Protein AF-A0A5D0Q211-F1 (afdb_monomer_lite)

Foldseek 3Di:
DVVVVQVVCVVQVWNDWPPKKKFWAWPQLVCVQPHPDHDDDTAIWIKIKTFTWGWDDDPPPDDIDTAGMKIWIAGPPPRDTPDMDGHNDGGPCVVGHDIDHD

Structure (mmCIF, N/CA/C/O backbone):
data_AF-A0A5D0Q211-F1
#
_entry.id   AF-A0A5D0Q211-F1
#
loop_
_atom_site.group_PDB
_atom_site.id
_atom_site.type_symbol
_atom_site.label_atom_id
_atom_site.label_alt_id
_atom_site.label_comp_id
_atom_site.label_asym_id
_atom_site.label_entity_id
_atom_site.label_seq_id
_atom_site.pdbx_PDB_ins_code
_atom_site.Cartn_x
_atom_site.Cartn_y
_atom_site.Cartn_z
_atom_site.occupancy
_atom_site.B_iso_or_equiv
_atom_site.auth_seq_id
_atom_site.auth_comp_id
_atom_site.auth_asym_id
_atom_site.auth_atom_id
_atom_site.pdbx_PDB_model_num
ATOM 1 N N . MET A 1 1 ? -11.578 -0.985 -1.260 1.00 70.06 1 MET A N 1
ATOM 2 C CA . MET A 1 1 ? -10.109 -1.159 -1.162 1.00 70.06 1 MET A CA 1
ATOM 3 C C . MET A 1 1 ? -9.510 -1.747 -2.435 1.00 70.06 1 MET A C 1
ATOM 5 O O . MET A 1 1 ? -8.537 -1.197 -2.929 1.00 70.06 1 MET A O 1
ATOM 9 N N . THR A 1 2 ? -10.117 -2.776 -3.033 1.00 77.50 2 THR A N 1
ATOM 10 C CA . THR A 1 2 ? -9.639 -3.419 -4.275 1.00 77.50 2 THR A CA 1
ATOM 11 C C . THR A 1 2 ? -9.506 -2.463 -5.468 1.00 77.50 2 THR A C 1
ATOM 13 O O . THR A 1 2 ? -8.526 -2.543 -6.201 1.00 77.50 2 THR A O 1
ATOM 16 N N . ALA A 1 3 ? -10.420 -1.497 -5.624 1.00 84.62 3 ALA A N 1
ATOM 17 C CA . ALA A 1 3 ? -10.318 -0.468 -6.666 1.00 84.62 3 ALA A CA 1
ATOM 18 C C . ALA A 1 3 ? -9.105 0.467 -6.476 1.00 84.62 3 ALA A C 1
ATOM 20 O O . ALA A 1 3 ? -8.378 0.715 -7.431 1.00 84.62 3 ALA A O 1
ATOM 21 N N . ILE A 1 4 ? -8.845 0.923 -5.242 1.00 86.44 4 ILE A N 1
ATOM 22 C CA . ILE A 1 4 ? -7.691 1.782 -4.912 1.00 86.44 4 ILE A CA 1
ATOM 23 C C . ILE A 1 4 ? -6.382 1.034 -5.181 1.00 86.44 4 ILE A C 1
ATOM 25 O O . ILE A 1 4 ? -5.475 1.585 -5.798 1.00 86.44 4 ILE A O 1
ATOM 29 N N . ALA A 1 5 ? -6.303 -0.233 -4.762 1.00 85.62 5 ALA A N 1
ATOM 30 C CA . ALA A 1 5 ? -5.132 -1.072 -4.991 1.00 85.62 5 ALA A CA 1
ATOM 31 C C . ALA A 1 5 ? -4.834 -1.245 -6.491 1.00 85.62 5 ALA A C 1
ATOM 33 O O . ALA A 1 5 ? -3.697 -1.053 -6.911 1.00 85.62 5 ALA A O 1
ATOM 34 N N . ARG A 1 6 ? -5.856 -1.539 -7.308 1.00 87.88 6 ARG A N 1
ATOM 35 C CA . ARG A 1 6 ? -5.698 -1.677 -8.766 1.00 87.88 6 ARG A CA 1
ATOM 36 C C . ARG A 1 6 ? -5.312 -0.364 -9.440 1.00 87.88 6 ARG A C 1
ATOM 38 O O . ARG A 1 6 ? -4.378 -0.352 -10.228 1.00 87.88 6 ARG A O 1
ATOM 45 N N . GLN A 1 7 ? -5.957 0.742 -9.077 1.00 89.12 7 GLN A N 1
ATOM 46 C CA . GLN A 1 7 ? -5.634 2.056 -9.634 1.00 89.12 7 GLN A CA 1
ATOM 47 C C . GLN A 1 7 ? -4.178 2.459 -9.343 1.00 89.12 7 GLN A C 1
ATOM 49 O O . GLN A 1 7 ? -3.496 3.010 -10.207 1.00 89.12 7 GLN A O 1
ATOM 54 N N . LEU A 1 8 ? -3.683 2.173 -8.134 1.00 88.56 8 LEU A N 1
ATOM 55 C CA . LEU A 1 8 ? -2.285 2.417 -7.779 1.00 88.56 8 LEU A CA 1
ATOM 56 C C . LEU A 1 8 ? -1.323 1.469 -8.496 1.00 88.56 8 LEU A C 1
ATOM 58 O O . LEU A 1 8 ? -0.265 1.928 -8.915 1.00 88.56 8 LEU A O 1
ATOM 62 N N . ALA A 1 9 ? -1.682 0.198 -8.684 1.00 89.62 9 ALA A N 1
ATOM 63 C CA . ALA A 1 9 ? -0.889 -0.734 -9.483 1.00 89.62 9 ALA A CA 1
ATOM 64 C C . ALA A 1 9 ? -0.738 -0.241 -10.933 1.00 89.62 9 ALA A C 1
ATOM 66 O O . ALA A 1 9 ? 0.384 -0.128 -11.428 1.00 89.62 9 ALA A O 1
ATOM 67 N N . GLU A 1 10 ? -1.840 0.171 -11.566 1.00 90.94 10 GLU A N 1
ATOM 68 C CA . GLU A 1 10 ? -1.849 0.688 -12.940 1.00 90.94 10 GLU A CA 1
ATOM 69 C C . GLU A 1 10 ? -0.996 1.956 -13.076 1.00 90.94 10 GLU A C 1
ATOM 71 O O . GLU A 1 10 ? -0.205 2.089 -14.015 1.00 90.94 10 GLU A O 1
ATOM 76 N N . ALA A 1 11 ? -1.082 2.866 -12.098 1.00 89.44 11 ALA A N 1
ATOM 77 C CA . ALA A 1 11 ? -0.229 4.054 -12.036 1.00 89.44 11 ALA A CA 1
ATOM 78 C C . ALA A 1 11 ? 1.275 3.712 -11.968 1.00 89.44 11 ALA A C 1
ATOM 80 O O . ALA A 1 11 ? 2.110 4.526 -12.370 1.00 89.44 11 ALA A O 1
ATOM 81 N N . HIS A 1 12 ? 1.611 2.503 -11.513 1.00 90.38 12 HIS A N 1
ATOM 82 C CA . HIS A 1 12 ? 2.965 1.960 -11.404 1.00 90.38 12 HIS A CA 1
ATOM 83 C C . HIS A 1 12 ? 3.246 0.843 -12.424 1.00 90.38 12 HIS A C 1
ATOM 85 O O . HIS A 1 12 ? 4.074 -0.031 -12.173 1.00 90.38 12 HIS A O 1
ATOM 91 N N . GLN A 1 13 ? 2.587 0.900 -13.589 1.00 89.50 13 GLN A N 1
ATOM 92 C CA . GLN A 1 13 ? 2.804 0.011 -14.742 1.00 89.50 13 GLN A CA 1
ATOM 93 C C . GLN A 1 13 ? 2.476 -1.474 -14.501 1.00 89.50 13 GLN A C 1
ATOM 95 O O . GLN A 1 13 ? 2.841 -2.311 -15.323 1.00 89.50 13 GLN A O 1
ATOM 100 N N . GLU A 1 14 ? 1.750 -1.806 -13.432 1.00 92.94 14 GLU A N 1
ATOM 101 C CA . GLU A 1 14 ? 1.262 -3.161 -13.166 1.00 92.94 14 GLU A CA 1
ATOM 102 C C . GLU A 1 14 ? -0.238 -3.265 -13.489 1.00 92.94 14 GLU A C 1
ATOM 104 O O . GLU A 1 14 ? -1.051 -2.501 -12.975 1.00 92.94 14 GLU A O 1
ATOM 109 N N . GLN A 1 15 ? -0.612 -4.221 -14.340 1.00 89.50 15 GLN A N 1
ATOM 110 C CA . GLN A 1 15 ? -1.986 -4.431 -14.820 1.00 89.50 15 GLN A CA 1
ATOM 111 C C . GLN A 1 15 ? -2.676 -5.635 -14.156 1.00 89.50 15 GLN A C 1
ATOM 113 O O . GLN A 1 15 ? -3.903 -5.673 -14.057 1.00 89.50 15 GLN A O 1
ATOM 118 N N . ASP A 1 16 ? -1.902 -6.614 -13.689 1.00 91.31 16 ASP A N 1
ATOM 119 C CA . ASP A 1 16 ? -2.362 -7.846 -13.049 1.00 91.31 16 ASP A CA 1
ATOM 120 C C . ASP A 1 16 ? -1.622 -8.075 -11.717 1.00 91.31 16 ASP A C 1
ATOM 122 O O . ASP A 1 16 ? -0.864 -9.042 -11.577 1.00 91.31 16 ASP A O 1
ATOM 126 N N . PRO A 1 17 ? -1.819 -7.201 -10.706 1.00 90.69 17 PRO A N 1
ATOM 127 C CA . PRO A 1 17 ? -1.257 -7.442 -9.388 1.00 90.69 17 PRO A CA 1
ATOM 128 C C . PRO A 1 17 ? -1.870 -8.711 -8.784 1.00 90.69 17 PRO A C 1
ATOM 130 O O . PRO A 1 17 ? -3.066 -8.986 -8.904 1.00 90.69 17 PRO A O 1
ATOM 133 N N . ARG A 1 18 ? -1.043 -9.481 -8.085 1.00 92.88 18 ARG A N 1
ATOM 134 C CA . ARG A 1 18 ? -1.375 -10.762 -7.458 1.00 92.88 18 ARG A CA 1
ATOM 135 C C . ARG A 1 18 ? -1.199 -10.687 -5.954 1.00 92.88 18 ARG A C 1
ATOM 137 O O . ARG A 1 18 ? -0.634 -9.736 -5.419 1.00 92.88 18 ARG A O 1
ATOM 144 N N . ASN A 1 19 ? -1.684 -11.721 -5.267 1.00 91.25 19 ASN A N 1
ATOM 145 C CA . ASN A 1 19 ? -1.515 -11.884 -3.823 1.00 91.25 19 ASN A CA 1
ATOM 146 C C . ASN A 1 19 ? -1.930 -10.639 -3.020 1.00 91.25 19 ASN A C 1
ATOM 148 O O . ASN A 1 19 ? -1.276 -10.303 -2.034 1.00 91.25 19 ASN A O 1
ATOM 152 N N . LEU A 1 20 ? -3.012 -9.968 -3.440 1.00 92.94 20 LEU A N 1
ATOM 153 C CA . LEU A 1 20 ? -3.517 -8.787 -2.753 1.00 92.94 20 LEU A CA 1
ATOM 154 C C . LEU A 1 20 ? -4.007 -9.183 -1.363 1.00 92.94 20 LEU A C 1
ATOM 156 O O . LEU A 1 20 ? -4.886 -10.035 -1.207 1.00 92.94 20 LEU A O 1
ATOM 160 N N . ARG A 1 21 ? -3.419 -8.559 -0.350 1.00 93.56 21 ARG A N 1
ATOM 161 C CA . ARG A 1 21 ? -3.777 -8.756 1.051 1.00 93.56 21 ARG A CA 1
ATOM 162 C C . ARG A 1 21 ? -3.866 -7.408 1.729 1.00 93.56 21 ARG A C 1
ATOM 164 O O . ARG A 1 21 ? -3.129 -6.493 1.364 1.00 93.56 21 ARG A O 1
ATOM 171 N N . TYR A 1 22 ? -4.723 -7.304 2.733 1.00 93.00 22 TYR A N 1
ATOM 172 C CA . TYR A 1 22 ? -4.722 -6.167 3.636 1.00 93.00 22 TYR A CA 1
ATOM 173 C C . TYR A 1 22 ? -4.632 -6.580 5.092 1.00 93.00 22 TYR A C 1
ATOM 175 O O . TYR A 1 22 ? -5.027 -7.679 5.473 1.00 93.00 22 TYR A O 1
ATOM 183 N N . ILE A 1 23 ? -4.122 -5.659 5.897 1.00 93.94 23 ILE A N 1
ATOM 184 C CA . ILE A 1 23 ? -4.068 -5.748 7.348 1.00 93.94 23 ILE A CA 1
ATOM 185 C C . ILE A 1 23 ? -4.673 -4.461 7.896 1.00 93.94 23 ILE A C 1
ATOM 187 O O . ILE A 1 23 ? -4.378 -3.368 7.409 1.00 93.94 23 ILE A O 1
ATOM 191 N N . VAL A 1 24 ? -5.535 -4.591 8.898 1.00 93.06 24 VAL A N 1
ATOM 192 C CA . VAL A 1 24 ? -5.986 -3.448 9.696 1.00 93.06 24 VAL A CA 1
ATOM 193 C C . VAL A 1 24 ? -4.932 -3.207 10.764 1.00 93.06 24 VAL A C 1
ATOM 195 O O . VAL A 1 24 ? -4.629 -4.114 11.535 1.00 93.06 24 VAL A O 1
ATOM 198 N N . SER A 1 25 ? -4.360 -2.009 10.792 1.00 93.12 25 SER A N 1
ATOM 199 C CA . SER A 1 25 ? -3.310 -1.651 11.743 1.00 93.12 25 SER A CA 1
ATOM 200 C C . SER A 1 25 ? -3.407 -0.175 12.123 1.00 93.12 25 SER A C 1
ATOM 202 O O . SER A 1 25 ? -4.380 0.509 11.789 1.00 93.12 25 SER A O 1
ATOM 204 N N . THR A 1 26 ? -2.396 0.332 12.817 1.00 90.50 26 THR A N 1
ATOM 205 C CA . THR A 1 26 ? -2.262 1.759 13.106 1.00 90.50 26 THR A CA 1
ATOM 206 C C . THR A 1 26 ? -1.155 2.381 12.262 1.00 90.50 26 THR A C 1
ATOM 208 O O . THR A 1 26 ? -0.218 1.704 11.829 1.00 90.50 26 THR A O 1
ATOM 211 N N . ARG A 1 27 ? -1.255 3.687 11.996 1.00 87.31 27 ARG A N 1
ATOM 212 C CA . ARG A 1 27 ? -0.265 4.422 11.197 1.00 87.31 27 ARG A CA 1
ATOM 213 C C . ARG A 1 27 ? 1.138 4.298 11.789 1.00 87.31 27 ARG A C 1
ATOM 215 O O . ARG A 1 27 ? 2.095 4.171 11.029 1.00 87.31 27 ARG A O 1
ATOM 222 N N . GLN A 1 28 ? 1.266 4.323 13.117 1.00 86.62 28 GLN A N 1
ATOM 223 C CA . GLN A 1 28 ? 2.561 4.205 13.779 1.00 86.62 28 GLN A CA 1
ATOM 224 C C . GLN A 1 28 ? 3.171 2.814 13.595 1.00 86.62 28 GLN A C 1
ATOM 226 O O . GLN A 1 28 ? 4.350 2.725 13.260 1.00 86.62 28 GLN A O 1
ATOM 231 N N . ALA A 1 29 ? 2.382 1.749 13.766 1.00 87.44 29 ALA A N 1
ATOM 232 C CA . ALA A 1 29 ? 2.850 0.381 13.566 1.00 87.44 29 ALA A CA 1
ATOM 233 C C . ALA A 1 29 ? 3.233 0.134 12.099 1.00 87.44 29 ALA A C 1
ATOM 235 O O . ALA A 1 29 ? 4.337 -0.329 11.816 1.00 87.44 29 ALA A O 1
ATOM 236 N N . ALA A 1 30 ? 2.356 0.522 11.167 1.00 87.62 30 ALA A N 1
ATOM 237 C CA . ALA A 1 30 ? 2.584 0.360 9.737 1.00 87.62 30 ALA A CA 1
ATOM 238 C C . ALA A 1 30 ? 3.859 1.077 9.281 1.00 87.62 30 ALA A C 1
ATOM 240 O O . ALA A 1 30 ? 4.700 0.467 8.629 1.00 87.62 30 ALA A O 1
ATOM 241 N N . LEU A 1 31 ? 4.046 2.339 9.684 1.00 83.62 31 LEU A N 1
ATOM 242 C CA . LEU A 1 31 ? 5.256 3.076 9.336 1.00 83.62 31 LEU A CA 1
ATOM 243 C C . LEU A 1 31 ? 6.492 2.482 10.003 1.00 83.62 31 LEU A C 1
ATOM 245 O O . LEU A 1 31 ? 7.478 2.300 9.309 1.00 83.62 31 LEU A O 1
ATOM 249 N N . ALA A 1 32 ? 6.443 2.085 11.278 1.00 80.75 32 ALA A N 1
ATOM 250 C CA . ALA A 1 32 ? 7.585 1.440 11.933 1.00 80.75 32 ALA A CA 1
ATOM 251 C C . ALA A 1 32 ? 8.072 0.175 11.196 1.00 80.75 32 ALA A C 1
ATOM 253 O O . ALA A 1 32 ? 9.273 -0.096 11.193 1.00 80.75 32 ALA A O 1
ATOM 254 N N . ALA A 1 33 ? 7.166 -0.566 10.550 1.00 79.62 33 ALA A N 1
ATOM 255 C CA . ALA A 1 33 ? 7.500 -1.747 9.755 1.00 79.62 33 ALA A CA 1
ATOM 256 C C . ALA A 1 33 ? 8.031 -1.420 8.345 1.00 79.62 33 ALA A C 1
ATOM 258 O O . ALA A 1 33 ? 8.716 -2.246 7.744 1.00 79.62 33 ALA A O 1
ATOM 259 N N . THR A 1 34 ? 7.723 -0.241 7.793 1.00 74.44 34 THR A N 1
ATOM 260 C CA . THR A 1 34 ? 7.961 0.049 6.365 1.00 74.44 34 THR A CA 1
ATOM 261 C C . THR A 1 34 ? 8.911 1.214 6.097 1.00 74.44 34 THR A C 1
ATOM 263 O O . THR A 1 34 ? 9.529 1.253 5.035 1.00 74.44 34 THR A O 1
ATOM 266 N N . THR A 1 35 ? 9.042 2.158 7.030 1.00 67.50 35 THR A N 1
ATOM 267 C CA . THR A 1 35 ? 9.815 3.399 6.886 1.00 67.50 35 THR A CA 1
ATOM 268 C C . THR A 1 35 ? 10.371 3.840 8.251 1.00 67.50 35 THR A C 1
ATOM 270 O O . THR A 1 35 ? 9.643 3.880 9.234 1.00 67.50 35 THR A O 1
ATOM 273 N N . PRO A 1 36 ? 11.624 4.311 8.364 1.00 59.56 36 PRO A N 1
ATOM 274 C CA . PRO A 1 36 ? 12.163 4.838 9.627 1.00 59.56 36 PRO A CA 1
ATOM 275 C C . PRO A 1 36 ? 11.571 6.203 10.065 1.00 59.56 36 PRO A C 1
ATOM 277 O O . PRO A 1 36 ? 12.175 6.913 10.871 1.00 59.56 36 PRO A O 1
ATOM 280 N N . SER A 1 37 ? 10.413 6.614 9.538 1.00 60.41 37 SER A N 1
ATOM 281 C CA . SER A 1 37 ? 9.765 7.882 9.877 1.00 60.41 37 SER A CA 1
ATOM 282 C C . SER A 1 37 ? 8.939 7.738 11.157 1.00 60.41 37 SER A C 1
ATOM 284 O O . SER A 1 37 ? 8.284 6.727 11.397 1.00 60.41 37 SER A O 1
ATOM 286 N N . ARG A 1 38 ? 8.967 8.768 12.012 1.00 61.06 38 ARG A N 1
ATOM 287 C CA . ARG A 1 38 ? 8.081 8.865 13.180 1.00 61.06 38 ARG A CA 1
ATOM 288 C C . ARG A 1 38 ? 6.868 9.716 12.799 1.00 61.06 38 ARG A C 1
ATOM 290 O O . ARG A 1 38 ? 7.036 10.927 12.648 1.00 61.06 38 ARG A O 1
ATOM 297 N N . PRO A 1 39 ? 5.678 9.130 12.605 1.00 65.38 39 PRO A N 1
ATOM 298 C CA . PRO A 1 39 ? 4.492 9.908 12.275 1.00 65.38 39 PRO A CA 1
ATOM 299 C C . PRO A 1 39 ? 4.017 10.759 13.453 1.00 65.38 39 PRO A C 1
ATOM 301 O O . PRO A 1 39 ? 4.244 10.437 14.619 1.00 65.38 39 PRO A O 1
ATOM 304 N N . VAL A 1 40 ? 3.289 11.828 13.128 1.00 62.41 40 VAL A N 1
ATOM 30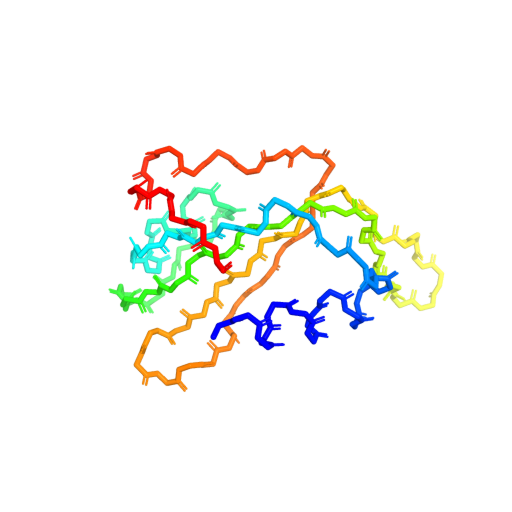5 C CA . VAL A 1 40 ? 2.470 12.569 14.090 1.00 62.41 40 VAL A CA 1
ATOM 306 C C . VAL A 1 40 ? 1.070 11.950 14.065 1.00 62.41 40 VAL A C 1
ATOM 308 O O . VAL A 1 40 ? 0.328 12.129 13.101 1.00 62.41 40 VAL A O 1
ATOM 311 N N . GLY A 1 41 ? 0.725 11.202 15.114 1.00 71.62 41 GLY A N 1
ATOM 312 C CA . GLY A 1 41 ? -0.593 10.585 15.297 1.00 71.62 41 GLY A CA 1
ATOM 313 C C . GLY A 1 41 ? -0.678 9.110 14.890 1.00 71.62 41 GLY A C 1
ATOM 314 O O . GLY A 1 41 ? 0.065 8.635 14.033 1.00 71.62 41 GLY A O 1
ATOM 315 N N . ASP A 1 42 ? -1.625 8.402 15.508 1.00 85.50 42 ASP A N 1
ATOM 316 C CA . ASP A 1 42 ? -1.774 6.942 15.432 1.00 85.50 42 ASP A CA 1
ATOM 317 C C . ASP A 1 42 ? -3.154 6.527 14.891 1.00 85.50 42 ASP A C 1
ATOM 319 O O . ASP A 1 42 ? -3.886 5.738 15.484 1.00 85.50 42 ASP A O 1
ATOM 323 N N . ALA A 1 43 ? -3.561 7.131 13.771 1.00 86.56 43 ALA A N 1
ATOM 324 C CA . ALA A 1 43 ? -4.846 6.816 13.150 1.00 86.56 43 ALA A CA 1
ATOM 325 C C . ALA A 1 43 ? -4.891 5.358 12.663 1.00 86.56 43 ALA A C 1
ATOM 327 O O . ALA A 1 43 ? -3.863 4.775 12.305 1.00 86.56 43 ALA A O 1
ATOM 328 N N . SER A 1 44 ? -6.097 4.791 12.598 1.00 92.56 44 SER A N 1
ATOM 329 C CA . SER A 1 44 ? -6.315 3.482 11.979 1.00 92.56 44 SER A CA 1
ATOM 330 C C . SER A 1 44 ? -6.029 3.542 10.479 1.00 92.56 44 SER A C 1
ATOM 332 O O . SER A 1 44 ? -6.448 4.475 9.791 1.00 92.56 44 SER A O 1
ATOM 334 N N . VAL A 1 45 ? -5.329 2.533 9.967 1.00 93.00 45 VAL A N 1
ATOM 335 C CA . VAL A 1 45 ? -4.975 2.418 8.551 1.00 93.00 45 VAL A CA 1
ATOM 336 C C . VAL A 1 45 ? -5.232 1.008 8.035 1.00 93.00 45 VAL A C 1
ATOM 338 O O . VAL A 1 45 ? -5.109 0.020 8.762 1.00 93.00 45 VAL A O 1
ATOM 341 N N . TYR A 1 46 ? -5.538 0.915 6.748 1.00 93.75 46 TYR A N 1
ATOM 342 C CA . TYR A 1 46 ? -5.429 -0.322 5.992 1.00 93.75 46 TYR A CA 1
ATOM 343 C C . TYR A 1 46 ? -4.054 -0.370 5.334 1.00 93.75 46 TYR A C 1
ATOM 345 O O . TYR A 1 46 ? -3.708 0.510 4.543 1.00 93.75 46 TYR A O 1
ATOM 353 N N . VAL A 1 47 ? -3.281 -1.403 5.651 1.00 93.62 47 VAL A N 1
ATOM 354 C CA . VAL A 1 47 ? -2.011 -1.704 4.989 1.00 93.62 47 VAL A CA 1
ATOM 355 C C . VAL A 1 47 ? -2.293 -2.733 3.915 1.00 93.62 47 VAL A C 1
ATOM 357 O O . VAL A 1 47 ? -2.677 -3.853 4.235 1.00 93.62 47 VAL A O 1
ATOM 360 N N . ILE A 1 48 ? -2.134 -2.363 2.651 1.00 93.94 48 ILE A N 1
ATOM 361 C CA . ILE A 1 48 ? -2.355 -3.250 1.509 1.00 93.94 48 ILE A CA 1
ATOM 362 C C . ILE A 1 48 ? -0.995 -3.662 0.964 1.00 93.94 48 ILE A C 1
ATOM 364 O O . ILE A 1 48 ? -0.186 -2.795 0.658 1.00 93.94 48 ILE A O 1
ATOM 368 N N . GLN A 1 49 ? -0.766 -4.961 0.793 1.00 93.50 49 GLN A N 1
ATOM 369 C CA . GLN A 1 49 ? 0.379 -5.488 0.057 1.00 93.50 49 GLN A CA 1
ATOM 370 C C . GLN A 1 49 ? -0.100 -6.227 -1.185 1.00 93.50 49 GLN A C 1
ATOM 372 O O . GLN A 1 49 ? -1.077 -6.976 -1.148 1.00 93.50 49 GLN A O 1
ATOM 377 N N . MET A 1 50 ? 0.629 -6.039 -2.275 1.00 95.06 50 MET A N 1
ATOM 378 C CA . MET A 1 50 ? 0.417 -6.736 -3.533 1.00 95.06 50 MET A CA 1
ATOM 379 C C . MET A 1 50 ? 1.750 -7.116 -4.166 1.00 95.06 50 MET A C 1
ATOM 381 O O . MET A 1 50 ? 2.785 -6.498 -3.912 1.00 95.06 50 MET A O 1
ATOM 385 N N . GLU A 1 51 ? 1.701 -8.145 -4.998 1.00 95.81 51 GLU A N 1
ATOM 386 C CA . GLU A 1 51 ? 2.830 -8.661 -5.754 1.00 95.81 51 GLU A CA 1
ATOM 387 C C . GLU A 1 51 ? 2.619 -8.407 -7.248 1.00 95.81 51 GLU A C 1
ATOM 389 O O . GLU A 1 51 ? 1.515 -8.565 -7.753 1.00 95.81 51 GLU A O 1
ATOM 394 N N . GLY A 1 52 ? 3.672 -8.038 -7.962 1.00 94.88 52 GLY A N 1
ATOM 395 C CA . GLY A 1 52 ? 3.623 -7.697 -9.376 1.00 94.88 52 GLY A CA 1
ATOM 396 C C . GLY A 1 52 ? 5.001 -7.309 -9.898 1.00 94.88 52 GLY A C 1
ATOM 397 O O . GLY A 1 52 ? 6.023 -7.709 -9.352 1.00 94.88 52 GLY A O 1
ATOM 398 N N . SER A 1 53 ? 5.027 -6.526 -10.960 1.00 94.69 53 SER A N 1
ATOM 399 C CA . SER A 1 53 ? 6.181 -5.889 -11.576 1.00 94.69 53 SER A CA 1
ATOM 400 C C . SER A 1 53 ? 5.922 -4.388 -11.581 1.00 94.69 53 SER A C 1
ATOM 402 O O . SER A 1 53 ? 5.472 -3.817 -12.570 1.00 94.69 53 SER A O 1
ATOM 404 N N . PHE A 1 54 ? 6.182 -3.750 -10.444 1.00 94.12 54 PHE A N 1
ATOM 405 C CA . PHE A 1 54 ? 5.943 -2.324 -10.270 1.00 94.12 54 PHE A CA 1
ATOM 406 C C . PHE A 1 54 ? 7.134 -1.525 -10.790 1.00 94.12 54 PHE A C 1
ATOM 408 O O . PHE A 1 54 ? 8.285 -1.801 -10.438 1.00 94.12 54 PHE A 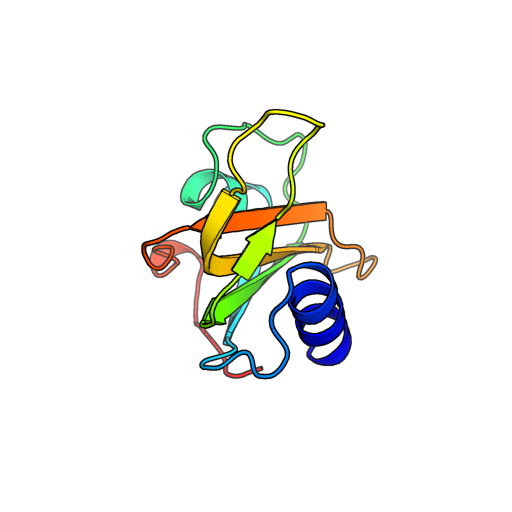O 1
ATOM 415 N N . GLU A 1 55 ? 6.855 -0.499 -11.587 1.00 91.88 55 GLU A N 1
ATOM 416 C CA . GLU A 1 55 ? 7.836 0.477 -12.045 1.00 91.88 55 GLU A CA 1
ATOM 417 C C . GLU A 1 55 ? 7.335 1.897 -11.773 1.00 91.88 55 GLU A C 1
ATOM 419 O O . GLU A 1 55 ? 6.234 2.290 -12.159 1.00 91.88 55 GLU A O 1
ATOM 424 N N . ARG A 1 56 ? 8.195 2.711 -11.162 1.00 87.00 56 ARG A N 1
ATOM 425 C CA . ARG A 1 56 ? 8.012 4.154 -11.060 1.00 87.00 56 ARG A CA 1
ATOM 426 C C . ARG A 1 56 ? 9.108 4.860 -11.833 1.00 87.00 56 ARG A C 1
ATOM 428 O O . ARG A 1 56 ? 10.292 4.754 -11.509 1.00 87.00 56 ARG A O 1
ATOM 435 N N . ARG A 1 57 ? 8.699 5.696 -12.782 1.00 84.12 57 ARG A N 1
ATOM 436 C CA . ARG A 1 57 ? 9.609 6.648 -13.418 1.00 84.12 57 ARG A CA 1
ATOM 437 C C . ARG A 1 57 ? 9.900 7.795 -12.458 1.00 84.12 57 ARG A C 1
ATOM 439 O O . ARG A 1 57 ? 8.989 8.488 -12.003 1.00 84.12 57 ARG A O 1
ATOM 446 N N . LEU A 1 58 ? 11.173 7.956 -12.132 1.00 79.31 58 LEU A N 1
ATOM 447 C CA . LEU A 1 58 ? 11.675 9.089 -11.369 1.00 79.31 58 LEU A CA 1
ATOM 448 C C . LEU A 1 58 ? 11.945 10.281 -12.311 1.00 79.31 58 LEU A C 1
ATOM 450 O O . LEU A 1 58 ? 11.579 10.236 -13.492 1.00 79.31 58 LEU A O 1
ATOM 454 N N . ARG A 1 59 ? 12.485 11.396 -11.799 1.00 82.06 59 ARG A N 1
ATOM 455 C CA . ARG A 1 59 ? 12.700 12.596 -12.628 1.00 82.06 59 ARG A CA 1
ATOM 456 C C . ARG A 1 59 ? 13.662 12.277 -13.778 1.00 82.06 59 ARG A C 1
ATOM 458 O O . ARG A 1 59 ? 14.391 11.289 -13.755 1.00 82.06 59 ARG A O 1
ATOM 465 N N . HIS A 1 60 ? 13.649 13.110 -14.820 1.00 71.69 60 HIS A N 1
ATOM 466 C CA . HIS A 1 60 ? 14.484 12.895 -16.005 1.00 71.69 60 HIS A CA 1
ATOM 467 C C . HIS A 1 60 ? 15.953 12.647 -15.611 1.00 71.69 60 HIS A C 1
ATOM 469 O O . HIS A 1 60 ? 16.559 13.513 -14.983 1.00 71.69 60 HIS A O 1
ATOM 475 N N . ARG A 1 61 ? 16.501 11.498 -16.048 1.00 73.12 61 ARG A N 1
ATOM 476 C CA . ARG A 1 61 ? 17.862 10.958 -15.796 1.00 73.12 61 ARG A CA 1
ATOM 477 C C . ARG A 1 61 ? 18.062 10.107 -14.536 1.00 73.12 61 ARG A C 1
ATOM 479 O O . ARG A 1 61 ? 19.173 9.630 -14.336 1.00 73.12 61 ARG A O 1
ATOM 486 N N . GLU A 1 62 ? 17.033 9.870 -13.733 1.00 81.88 62 GLU A N 1
ATOM 487 C CA . GLU A 1 62 ? 17.102 8.895 -12.638 1.00 81.88 62 GLU A CA 1
ATOM 488 C C . GLU A 1 62 ? 16.697 7.500 -13.140 1.00 81.88 62 GLU A C 1
ATOM 490 O O . GLU A 1 62 ? 15.809 7.369 -13.991 1.00 81.88 62 GLU A O 1
ATOM 495 N N . GLU A 1 63 ? 17.354 6.453 -12.634 1.00 84.00 63 GLU A N 1
ATOM 496 C CA . GLU A 1 63 ? 16.942 5.079 -12.924 1.00 84.00 63 GLU A CA 1
ATOM 497 C C . GLU A 1 63 ? 15.516 4.841 -12.399 1.00 84.00 63 GLU A C 1
ATOM 499 O O . GLU A 1 63 ? 15.182 5.300 -11.303 1.00 84.00 63 GLU A O 1
ATOM 504 N N . PRO A 1 64 ? 14.646 4.146 -13.154 1.00 86.50 64 PRO A N 1
ATOM 505 C CA . PRO A 1 64 ? 13.318 3.808 -12.669 1.00 86.50 64 PRO A CA 1
ATOM 506 C C . PRO A 1 64 ? 13.407 2.983 -11.385 1.00 86.50 64 PRO A C 1
ATOM 508 O O . PRO A 1 64 ? 14.151 2.004 -11.315 1.00 86.50 64 PRO A O 1
ATOM 511 N N . LEU A 1 65 ? 12.595 3.335 -10.389 1.00 88.56 65 LEU A N 1
ATOM 512 C CA . LEU A 1 65 ? 12.41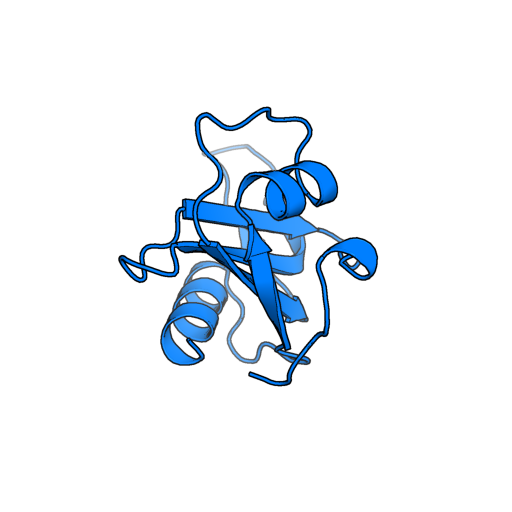6 2.480 -9.224 1.00 88.56 65 LEU A CA 1
ATOM 513 C C . LEU A 1 65 ? 11.597 1.266 -9.656 1.00 88.56 65 LEU A C 1
ATOM 515 O O . LEU A 1 65 ? 10.490 1.416 -10.173 1.00 88.56 65 LEU A O 1
ATOM 519 N N . ARG A 1 66 ? 12.139 0.072 -9.432 1.00 92.81 66 ARG A N 1
ATOM 520 C CA . ARG A 1 66 ? 11.496 -1.199 -9.765 1.00 92.81 66 ARG A CA 1
ATOM 521 C C . ARG A 1 66 ? 11.373 -2.067 -8.530 1.00 92.81 66 ARG A C 1
ATOM 523 O O . ARG A 1 66 ? 12.281 -2.100 -7.701 1.00 92.81 66 ARG A O 1
ATOM 530 N N . GLY A 1 67 ? 10.279 -2.806 -8.434 1.00 93.69 67 GLY A N 1
ATOM 531 C CA . GLY A 1 67 ? 10.091 -3.770 -7.361 1.00 93.69 67 GLY A CA 1
ATOM 532 C C . GLY A 1 67 ? 9.012 -4.784 -7.674 1.00 93.69 67 GLY A C 1
ATOM 533 O O . GLY A 1 67 ? 8.180 -4.593 -8.558 1.00 93.69 67 GLY A O 1
ATOM 534 N N . ARG A 1 68 ? 9.055 -5.888 -6.932 1.00 96.31 68 ARG A N 1
ATOM 535 C CA . ARG A 1 68 ? 8.092 -6.980 -7.052 1.00 96.31 68 ARG A CA 1
ATOM 536 C C . ARG A 1 68 ? 6.907 -6.819 -6.106 1.00 96.31 68 ARG A C 1
ATOM 538 O O . ARG A 1 68 ? 5.859 -7.417 -6.311 1.00 96.31 68 ARG A O 1
ATOM 545 N N . PHE A 1 69 ? 7.068 -6.010 -5.069 1.00 94.75 69 PHE A N 1
ATOM 546 C CA . PHE A 1 69 ? 6.055 -5.798 -4.053 1.00 94.75 69 PHE A CA 1
ATOM 547 C C . PHE A 1 69 ? 5.746 -4.318 -3.954 1.00 94.75 69 PHE A C 1
ATOM 549 O O . PHE A 1 69 ? 6.659 -3.490 -3.911 1.00 94.75 69 PHE A O 1
ATOM 556 N N . MET A 1 70 ? 4.459 -4.003 -3.898 1.00 93.38 70 MET A N 1
ATOM 557 C CA . MET A 1 70 ? 3.976 -2.672 -3.5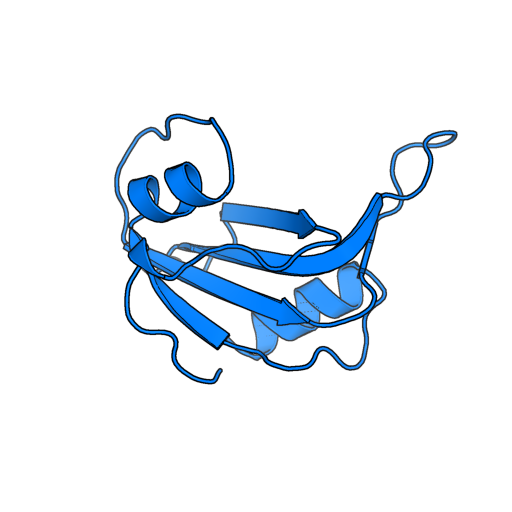78 1.00 93.38 70 MET A CA 1
ATOM 558 C C . MET A 1 70 ? 3.164 -2.745 -2.295 1.00 93.38 70 MET A C 1
ATOM 560 O O . MET A 1 70 ? 2.358 -3.659 -2.101 1.00 93.38 70 MET A O 1
ATOM 564 N N . MET A 1 71 ? 3.394 -1.771 -1.426 1.00 93.06 71 MET A N 1
ATOM 565 C CA . MET A 1 71 ? 2.671 -1.597 -0.180 1.00 93.06 71 MET A CA 1
ATOM 566 C C . MET A 1 71 ? 2.015 -0.217 -0.171 1.00 93.06 71 MET A C 1
ATOM 568 O O . MET A 1 71 ? 2.609 0.749 -0.646 1.00 93.06 71 MET A O 1
ATOM 572 N N . ILE A 1 72 ? 0.775 -0.13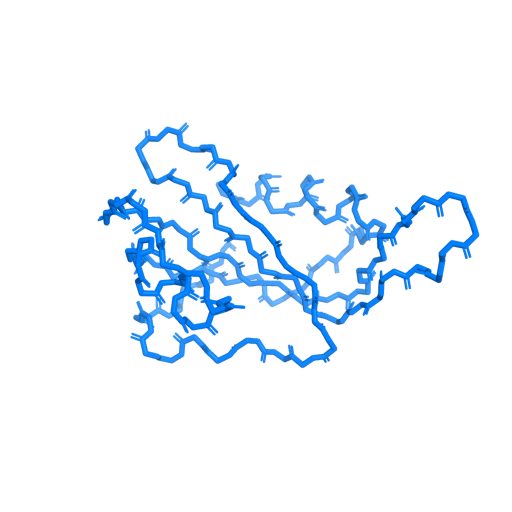6 0.310 1.00 92.69 72 ILE A N 1
ATOM 573 C CA . ILE A 1 72 ? -0.032 1.088 0.352 1.00 92.69 72 ILE A CA 1
ATOM 574 C C . ILE A 1 72 ? -0.609 1.243 1.757 1.00 92.69 72 ILE A C 1
ATOM 576 O O . ILE A 1 72 ? -1.213 0.306 2.281 1.00 92.69 72 ILE A O 1
ATOM 580 N N . LEU A 1 73 ? -0.492 2.442 2.326 1.00 91.94 73 LEU A N 1
ATOM 581 C CA . LEU A 1 73 ? -1.199 2.847 3.535 1.00 91.94 73 LEU A CA 1
ATOM 582 C C . LEU A 1 73 ? -2.413 3.686 3.145 1.00 91.94 73 LEU A C 1
ATOM 584 O O . LEU A 1 73 ? -2.279 4.729 2.499 1.00 91.94 73 LEU A O 1
ATOM 588 N N . VAL A 1 74 ? -3.593 3.247 3.571 1.00 92.19 74 VAL A N 1
ATOM 589 C CA . VAL A 1 74 ? -4.853 3.972 3.392 1.00 92.19 74 VAL A CA 1
ATOM 590 C C . VAL A 1 74 ? -5.397 4.351 4.761 1.00 92.19 74 VAL A C 1
ATOM 592 O O . VAL A 1 74 ? -5.579 3.484 5.611 1.00 92.19 74 VAL A O 1
ATOM 595 N N . ASP A 1 75 ? -5.671 5.630 4.981 1.00 91.19 75 ASP A N 1
ATOM 596 C CA . ASP A 1 75 ? -6.349 6.109 6.181 1.00 91.19 75 ASP A CA 1
ATOM 597 C C . ASP A 1 75 ? -7.763 5.513 6.261 1.00 91.19 75 ASP A C 1
ATOM 599 O O . ASP A 1 75 ? -8.540 5.596 5.307 1.00 91.19 75 ASP A O 1
ATOM 603 N N . ALA A 1 76 ? -8.082 4.856 7.378 1.00 91.00 76 ALA A N 1
ATOM 604 C CA . ALA A 1 76 ? -9.315 4.083 7.496 1.00 91.00 76 ALA A CA 1
ATOM 605 C C . ALA A 1 76 ? -10.569 4.958 7.652 1.00 91.00 76 ALA A C 1
ATOM 607 O O . ALA A 1 76 ? -11.665 4.490 7.348 1.00 91.00 76 ALA A O 1
ATOM 608 N N . GLU A 1 77 ? -10.416 6.204 8.108 1.00 90.06 77 GLU A N 1
ATOM 609 C CA . GLU A 1 77 ? -11.517 7.153 8.297 1.00 90.06 77 GLU A CA 1
ATOM 610 C C . GLU A 1 77 ? -11.885 7.839 6.978 1.00 90.06 77 GLU A C 1
ATOM 612 O O . GLU A 1 77 ? -13.053 7.916 6.603 1.00 90.06 77 GLU A O 1
ATOM 617 N N . THR A 1 78 ? -10.876 8.308 6.247 1.00 89.69 78 THR A N 1
ATOM 618 C CA . THR A 1 78 ? -11.054 9.125 5.039 1.00 89.69 78 THR A CA 1
ATOM 619 C C . THR A 1 78 ? -10.971 8.324 3.741 1.00 89.69 78 THR A C 1
ATOM 621 O O . THR A 1 78 ? -11.377 8.814 2.687 1.00 89.69 78 THR A O 1
ATOM 624 N N . GLY A 1 79 ? -10.418 7.109 3.779 1.00 88.69 79 GLY A N 1
ATOM 625 C CA . GLY A 1 79 ? -10.137 6.304 2.589 1.00 88.69 79 GLY A CA 1
ATOM 626 C C . GLY A 1 79 ? -9.009 6.863 1.714 1.00 88.69 79 GLY A C 1
ATOM 627 O O . GLY A 1 79 ? -8.815 6.387 0.594 1.00 88.69 79 GLY A O 1
ATOM 628 N N . GLN A 1 80 ? -8.276 7.874 2.190 1.00 89.75 80 GLN A N 1
ATOM 629 C CA . GLN A 1 80 ? -7.186 8.493 1.443 1.00 89.75 80 GLN A CA 1
ATOM 630 C C . GLN A 1 80 ? -5.905 7.671 1.546 1.00 89.75 80 GLN A C 1
ATOM 632 O O . GLN A 1 80 ? -5.552 7.161 2.607 1.00 89.75 80 GLN A O 1
ATOM 637 N N . VAL A 1 81 ? -5.172 7.581 0.439 1.00 90.12 81 VAL A N 1
ATOM 638 C CA . VAL A 1 81 ? -3.830 6.993 0.422 1.00 90.12 81 VAL A CA 1
ATOM 639 C C . VAL A 1 81 ? -2.877 7.979 1.080 1.00 90.12 81 VAL A C 1
ATOM 641 O O . VAL A 1 81 ? -2.690 9.087 0.580 1.00 90.12 81 VAL A O 1
ATOM 644 N N . THR A 1 82 ? -2.286 7.582 2.200 1.00 87.81 82 TH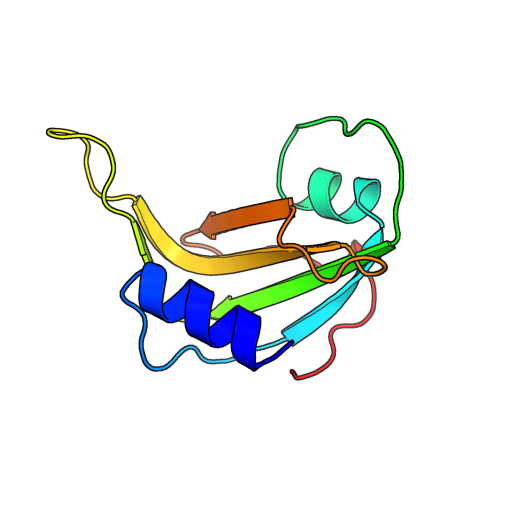R A N 1
ATOM 645 C CA . THR A 1 82 ? -1.370 8.438 2.961 1.00 87.81 82 THR A CA 1
ATOM 646 C C . THR A 1 82 ? 0.088 8.165 2.643 1.00 87.81 82 THR A C 1
ATOM 648 O O . THR A 1 82 ? 0.912 9.056 2.812 1.00 87.81 82 THR A O 1
ATOM 651 N N . ASP A 1 83 ? 0.411 6.946 2.206 1.00 88.00 83 ASP A N 1
ATOM 652 C CA . ASP A 1 83 ? 1.770 6.564 1.827 1.00 88.00 83 ASP A CA 1
ATOM 653 C C . ASP A 1 83 ? 1.762 5.305 0.943 1.00 88.00 83 ASP A C 1
ATOM 655 O O . ASP A 1 83 ? 0.773 4.565 0.901 1.00 88.00 83 ASP A O 1
ATOM 659 N N . TRP A 1 84 ? 2.859 5.060 0.233 1.00 89.69 84 TRP A N 1
ATOM 660 C CA . TRP A 1 84 ? 3.092 3.836 -0.528 1.00 89.69 84 TRP A CA 1
ATOM 661 C C . TRP A 1 84 ? 4.588 3.605 -0.760 1.00 89.69 84 TRP A C 1
ATOM 663 O O . TRP A 1 84 ? 5.387 4.537 -0.816 1.00 89.69 84 TRP A O 1
ATOM 673 N N . SER A 1 85 ? 4.974 2.343 -0.937 1.00 89.62 85 SER A N 1
ATOM 674 C CA . SER A 1 85 ? 6.364 1.948 -1.169 1.00 89.62 85 SER A CA 1
ATOM 675 C C . SER A 1 85 ? 6.465 0.786 -2.155 1.00 89.62 85 SER A C 1
ATOM 677 O O . SER A 1 85 ? 5.545 -0.024 -2.273 1.00 89.62 85 SER A O 1
ATOM 679 N N . ILE A 1 86 ? 7.596 0.712 -2.860 1.00 91.62 86 ILE A N 1
ATOM 680 C CA . ILE A 1 86 ? 7.942 -0.356 -3.804 1.00 91.62 86 ILE A CA 1
ATOM 681 C C . ILE A 1 86 ? 9.233 -1.016 -3.323 1.00 91.62 86 ILE A C 1
ATOM 683 O O . ILE A 1 86 ? 10.210 -0.330 -3.028 1.00 91.62 86 ILE A O 1
ATOM 687 N N . SER A 1 87 ? 9.246 -2.347 -3.282 1.00 90.50 87 SER A N 1
ATOM 688 C CA . SER A 1 87 ? 10.390 -3.139 -2.832 1.00 90.50 87 SER A CA 1
ATOM 689 C C . SER A 1 87 ? 10.615 -4.364 -3.717 1.00 90.50 87 SER A C 1
ATOM 691 O O . SER A 1 87 ? 9.688 -4.931 -4.299 1.00 90.50 87 SER A O 1
ATOM 693 N N . ALA A 1 88 ? 11.870 -4.804 -3.817 1.00 92.75 88 ALA A N 1
ATOM 694 C CA . ALA A 1 88 ? 12.217 -6.083 -4.434 1.00 92.75 88 ALA A CA 1
ATOM 695 C C . ALA A 1 88 ? 11.854 -7.285 -3.539 1.00 92.75 88 ALA A C 1
ATOM 697 O O . ALA A 1 88 ? 11.662 -8.392 -4.042 1.00 92.75 88 ALA A O 1
ATOM 698 N N . GLN A 1 89 ? 11.753 -7.066 -2.225 1.00 91.69 89 GLN A N 1
ATOM 699 C CA . GLN A 1 89 ? 11.431 -8.072 -1.213 1.00 91.69 89 GLN A CA 1
ATOM 700 C C . GLN A 1 89 ? 10.039 -7.813 -0.618 1.00 91.69 89 GLN A C 1
ATOM 702 O O . GLN A 1 89 ? 9.620 -6.653 -0.565 1.00 91.69 89 GLN A O 1
ATOM 707 N N . PRO A 1 90 ? 9.317 -8.858 -0.172 1.00 89.75 90 PRO A N 1
ATOM 708 C CA . PRO A 1 90 ? 8.046 -8.668 0.515 1.00 89.75 90 PRO A CA 1
ATOM 709 C C . PRO A 1 90 ? 8.267 -7.883 1.810 1.00 89.75 90 PRO A C 1
ATOM 711 O O . PRO A 1 90 ? 9.296 -8.047 2.468 1.00 89.75 90 PRO A O 1
ATOM 714 N N . PHE A 1 91 ? 7.302 -7.047 2.180 1.00 88.56 91 PHE A N 1
ATOM 715 C CA . PHE A 1 91 ? 7.330 -6.369 3.468 1.00 88.56 91 PHE A CA 1
ATOM 716 C C . PHE A 1 91 ? 6.978 -7.382 4.559 1.00 88.56 91 PHE A C 1
ATOM 718 O O . PHE A 1 91 ? 6.048 -8.182 4.398 1.00 88.56 91 PHE A O 1
ATOM 725 N N . ASP A 1 92 ? 7.725 -7.364 5.662 1.00 87.19 92 ASP A N 1
ATOM 726 C CA . ASP A 1 92 ? 7.354 -8.136 6.841 1.00 87.19 92 ASP A CA 1
ATOM 727 C C . ASP A 1 92 ? 6.248 -7.390 7.585 1.00 87.19 92 ASP A C 1
ATOM 729 O O . ASP A 1 92 ? 6.466 -6.333 8.173 1.00 87.19 92 ASP A O 1
ATOM 733 N N . LEU A 1 93 ? 5.036 -7.928 7.492 1.00 87.00 93 LEU A N 1
ATOM 734 C CA . LEU A 1 93 ? 3.837 -7.350 8.092 1.00 87.00 93 LEU A CA 1
ATOM 735 C C . LEU A 1 93 ? 3.283 -8.237 9.214 1.00 87.00 93 LEU A C 1
ATOM 737 O O . LEU A 1 93 ? 2.152 -8.032 9.651 1.00 87.00 93 LEU A O 1
ATOM 741 N N . SER A 1 94 ? 4.045 -9.244 9.651 1.00 86.25 94 SER A N 1
ATOM 742 C CA . SER A 1 94 ? 3.593 -10.241 10.630 1.00 86.25 94 SER A CA 1
ATOM 743 C C . SER A 1 94 ? 3.204 -9.618 11.975 1.00 86.25 94 SER A C 1
ATOM 745 O O . SER A 1 94 ? 2.213 -10.025 12.579 1.00 86.25 94 SER A O 1
ATOM 747 N N . GLU A 1 95 ? 3.915 -8.569 12.385 1.00 87.25 95 GLU A N 1
ATOM 748 C CA . GLU A 1 95 ? 3.674 -7.821 13.625 1.00 87.25 95 GLU A CA 1
ATOM 749 C C . GLU A 1 95 ? 2.526 -6.797 13.514 1.00 87.25 95 GLU A C 1
ATOM 751 O O . GLU A 1 95 ? 2.107 -6.218 14.515 1.00 87.25 95 GLU A O 1
ATOM 756 N N . LEU A 1 96 ? 1.997 -6.544 12.309 1.00 87.69 96 LEU A N 1
ATOM 757 C CA . LEU A 1 96 ? 0.955 -5.529 12.098 1.00 87.69 96 LEU A CA 1
ATOM 758 C C . LEU A 1 96 ? -0.461 -6.043 12.352 1.00 87.69 96 LEU A C 1
ATOM 760 O O . LEU A 1 96 ? -1.381 -5.231 12.478 1.00 87.69 96 LEU A O 1
ATOM 764 N N . GLY A 1 97 ? -0.638 -7.366 12.392 1.00 88.25 97 GLY A N 1
ATOM 765 C CA . GLY A 1 97 ? -1.922 -8.029 12.574 1.00 88.25 97 GLY A CA 1
ATOM 766 C C . GLY A 1 97 ? -2.182 -9.131 11.548 1.00 88.25 97 GLY A C 1
ATOM 767 O O . GLY A 1 97 ? -1.290 -9.608 10.847 1.00 88.25 97 GLY A O 1
ATOM 768 N N . GLN A 1 98 ? -3.440 -9.560 11.460 1.00 89.44 98 GLN A N 1
ATOM 769 C CA . GLN A 1 98 ? -3.837 -10.641 10.563 1.00 89.44 98 GLN A CA 1
ATOM 770 C C . GLN A 1 98 ? -4.006 -10.142 9.124 1.00 89.44 98 GLN A C 1
ATOM 772 O O . GLN A 1 98 ? -4.808 -9.249 8.853 1.00 89.44 98 GLN A O 1
ATOM 777 N N . ALA A 1 99 ? -3.295 -10.778 8.190 1.00 90.19 99 ALA A N 1
ATOM 778 C CA . ALA A 1 99 ? -3.479 -10.547 6.763 1.00 90.19 99 ALA A CA 1
ATOM 779 C C . ALA A 1 99 ? -4.755 -11.228 6.257 1.00 90.19 99 ALA A C 1
ATOM 781 O O . ALA A 1 99 ? -4.921 -12.444 6.381 1.00 90.19 99 ALA A O 1
ATOM 782 N N . LEU A 1 100 ? -5.627 -10.438 5.641 1.00 89.06 100 LEU A N 1
ATOM 783 C CA . LEU A 1 100 ? -6.860 -10.877 5.005 1.00 89.06 100 LEU A CA 1
ATOM 784 C C . LEU A 1 100 ? -6.744 -10.717 3.482 1.00 89.06 100 LEU A C 1
ATOM 786 O O . LEU A 1 100 ? -6.109 -9.766 3.017 1.00 89.06 100 LEU A O 1
ATOM 790 N N . PRO A 1 101 ? -7.315 -11.635 2.685 1.00 87.75 101 PRO A N 1
ATOM 791 C CA . PRO A 1 101 ? -7.388 -11.458 1.238 1.00 87.75 101 PRO A CA 1
ATOM 792 C C . PRO A 1 101 ? -8.239 -10.227 0.898 1.00 87.75 101 PRO A C 1
ATOM 794 O O . PRO A 1 101 ? -9.231 -9.950 1.576 1.00 87.75 101 PRO A O 1
ATOM 797 N N . LEU A 1 102 ? -7.821 -9.486 -0.131 1.00 82.38 102 LEU A N 1
ATOM 798 C CA . LEU A 1 102 ? -8.467 -8.250 -0.593 1.00 82.38 102 LEU A CA 1
ATOM 799 C C . LEU A 1 102 ? -9.462 -8.475 -1.743 1.00 82.38 102 LEU A C 1
ATOM 801 O O . LEU A 1 102 ? -9.256 -9.434 -2.518 1.00 82.38 102 LEU A O 1
#

Radius of gyration: 13.19 Å; chains: 1; bounding box: 29×25×31 Å

Secondary structure (DSSP, 8-state):
-HHHHHHHHHHTT-SS-EEEEEEEEEHHHHHHHH-S---S---EEEEEEEEEEEEE--STTSPPEEEEEEEEEEETTT--EEEEEEESS----GGG---EE-

Sequence (102 aa):
MTAIARQLAEAHQEQDPRNLRYIVSTRQAALAATTPSRPVGDASVYVIQMEGSFERRLRHREEPLRGRFMMILVDAETGQVTDWSISAQPFDLSELGQALPL

pLDDT: mean 87.1, std 8.08, range [59.56, 96.31]